Protein AF-A0A0C2XY47-F1 (afdb_monomer)

Structure (mmCIF, N/CA/C/O backbone):
data_AF-A0A0C2XY47-F1
#
_entry.id   AF-A0A0C2XY47-F1
#
loop_
_atom_site.group_PDB
_atom_site.id
_atom_site.type_symbol
_atom_site.label_atom_id
_atom_site.label_alt_id
_atom_site.label_comp_id
_atom_site.label_asym_id
_atom_site.label_entity_id
_atom_site.label_seq_id
_atom_site.pdbx_PDB_ins_code
_atom_site.Cartn_x
_atom_site.Cartn_y
_atom_site.Cartn_z
_atom_site.occupancy
_atom_site.B_iso_or_equiv
_atom_site.auth_seq_id
_atom_site.auth_comp_id
_atom_site.auth_asym_id
_atom_site.auth_atom_id
_atom_site.pdbx_PDB_model_num
ATOM 1 N N . ILE A 1 1 ? -16.224 9.967 3.431 1.00 49.97 1 ILE A N 1
ATOM 2 C CA . ILE A 1 1 ? -15.296 9.088 4.176 1.00 49.97 1 ILE A CA 1
ATOM 3 C C . ILE A 1 1 ? -13.904 9.378 3.634 1.00 49.97 1 ILE A C 1
ATOM 5 O O . ILE A 1 1 ? -13.739 9.328 2.424 1.00 49.97 1 ILE A O 1
ATOM 9 N N . ALA A 1 2 ? -12.981 9.859 4.464 1.00 64.94 2 ALA A N 1
ATOM 10 C CA .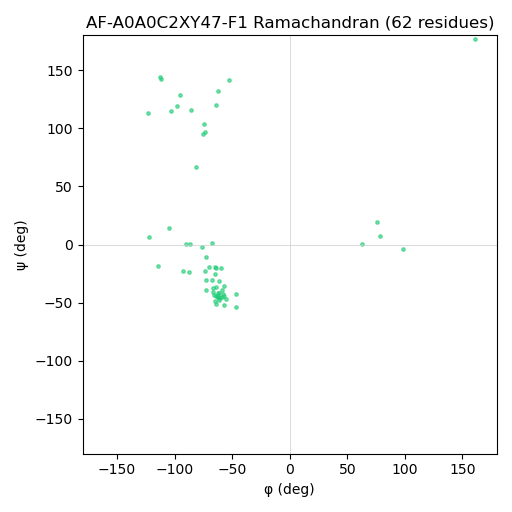 ALA A 1 2 ? -11.612 10.127 4.031 1.00 64.94 2 ALA A CA 1
ATOM 11 C C . ALA A 1 2 ? -10.765 8.925 4.443 1.00 64.94 2 ALA A C 1
ATOM 13 O O . ALA A 1 2 ? -10.712 8.595 5.628 1.00 64.94 2 ALA A O 1
ATOM 14 N N . ASP A 1 3 ? -10.169 8.251 3.467 1.00 84.69 3 ASP A N 1
ATOM 15 C CA . ASP A 1 3 ? -9.144 7.255 3.737 1.00 84.69 3 ASP A CA 1
ATOM 16 C C . ASP A 1 3 ? -7.858 7.996 4.114 1.00 84.69 3 ASP A C 1
ATOM 18 O O . ASP A 1 3 ? -7.190 8.599 3.276 1.00 84.69 3 ASP A O 1
ATOM 22 N N . GLN A 1 4 ? -7.565 8.004 5.409 1.00 91.69 4 GLN A N 1
ATOM 23 C CA . GLN A 1 4 ? -6.380 8.643 5.973 1.00 91.69 4 GLN A CA 1
ATOM 24 C C . GLN A 1 4 ? -5.075 7.907 5.619 1.00 91.69 4 GLN A C 1
ATOM 26 O O . GLN A 1 4 ? -4.008 8.509 5.715 1.00 91.69 4 GLN A O 1
ATOM 31 N N . ASP A 1 5 ? -5.1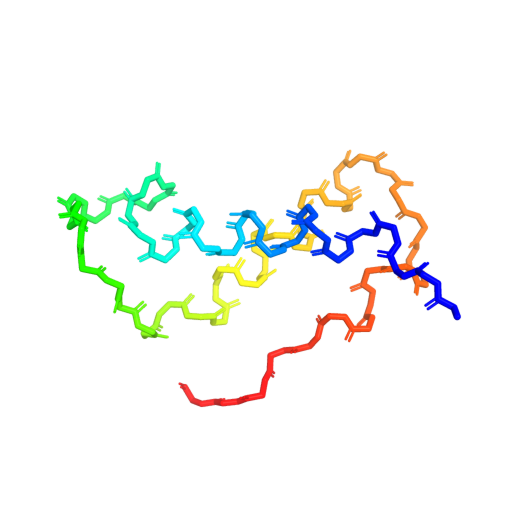48 6.634 5.214 1.00 95.00 5 ASP A N 1
ATOM 32 C CA . ASP A 1 5 ? -3.983 5.826 4.834 1.00 95.00 5 ASP A CA 1
ATOM 33 C C . ASP A 1 5 ? -3.701 5.892 3.331 1.00 95.00 5 ASP A C 1
ATOM 35 O O . ASP A 1 5 ? -2.559 5.702 2.912 1.00 95.00 5 ASP A O 1
ATOM 39 N N . GLY A 1 6 ? -4.718 6.221 2.530 1.00 94.69 6 GLY A N 1
ATOM 40 C CA . GLY A 1 6 ? -4.642 6.330 1.074 1.00 94.69 6 GLY A CA 1
ATOM 41 C C . GLY A 1 6 ? -3.431 7.123 0.562 1.00 94.69 6 GLY A C 1
ATOM 42 O O . GLY A 1 6 ? -2.662 6.567 -0.225 1.00 94.69 6 GLY A O 1
ATOM 43 N N . PRO A 1 7 ? -3.192 8.374 1.017 1.00 95.75 7 PRO A N 1
ATOM 44 C CA . PRO A 1 7 ? -2.025 9.152 0.593 1.00 95.75 7 PRO A CA 1
ATOM 45 C C . PRO A 1 7 ? -0.695 8.444 0.875 1.00 95.75 7 PRO A C 1
ATOM 47 O O . PRO A 1 7 ? 0.160 8.350 0.001 1.00 95.75 7 PRO A O 1
ATOM 50 N N . LYS A 1 8 ? -0.550 7.854 2.065 1.00 95.50 8 LYS A N 1
ATOM 51 C CA . LYS A 1 8 ? 0.671 7.153 2.469 1.00 95.50 8 LYS A CA 1
ATOM 52 C C . LYS A 1 8 ? 0.916 5.882 1.653 1.00 95.50 8 LYS A C 1
ATOM 54 O O . LYS A 1 8 ? 2.055 5.595 1.282 1.00 95.50 8 LYS A O 1
ATOM 59 N N . VAL A 1 9 ? -0.143 5.117 1.384 1.00 96.06 9 VAL A N 1
ATOM 60 C CA . VAL A 1 9 ? -0.068 3.918 0.540 1.00 96.06 9 VAL A CA 1
ATOM 61 C C . VAL A 1 9 ? 0.321 4.295 -0.884 1.00 96.06 9 VAL A C 1
ATOM 63 O O . VAL A 1 9 ? 1.200 3.650 -1.450 1.00 96.06 9 VAL A O 1
ATOM 66 N N . ALA A 1 10 ? -0.279 5.351 -1.440 1.00 95.00 10 ALA A N 1
ATOM 67 C CA . ALA A 1 10 ? 0.049 5.845 -2.773 1.00 95.00 10 ALA A CA 1
ATOM 68 C C . ALA A 1 10 ? 1.517 6.288 -2.873 1.00 95.00 10 ALA A C 1
ATOM 70 O O . ALA A 1 10 ? 2.206 5.869 -3.803 1.00 95.00 10 ALA A O 1
ATOM 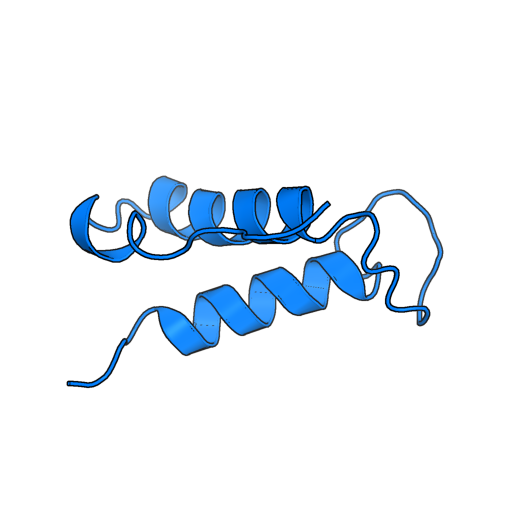71 N N . ASP A 1 11 ? 2.013 7.051 -1.894 1.00 94.25 11 ASP A N 1
ATOM 72 C CA . ASP A 1 11 ? 3.410 7.495 -1.857 1.00 94.25 11 ASP A CA 1
ATOM 73 C C . ASP A 1 11 ? 4.370 6.301 -1.882 1.00 94.25 11 ASP A C 1
ATOM 75 O O . ASP A 1 11 ? 5.233 6.211 -2.755 1.00 94.25 11 ASP A O 1
ATOM 79 N N . LYS A 1 12 ? 4.174 5.327 -0.983 1.00 94.31 12 LYS A N 1
ATOM 80 C CA . LYS A 1 12 ? 5.024 4.127 -0.908 1.00 94.31 12 LYS A CA 1
ATOM 81 C C . LYS A 1 12 ? 4.932 3.258 -2.161 1.00 94.31 12 LYS A C 1
ATOM 83 O O . LYS A 1 12 ? 5.932 2.674 -2.576 1.00 94.31 12 LYS A O 1
ATOM 88 N N . PHE A 1 13 ? 3.748 3.167 -2.760 1.00 93.69 13 PHE A N 1
ATOM 89 C CA . PHE A 1 13 ? 3.521 2.415 -3.988 1.00 93.69 13 PHE A CA 1
ATOM 90 C C . PHE A 1 13 ? 4.300 3.018 -5.167 1.00 93.69 13 PHE A C 1
ATOM 92 O O . PHE A 1 13 ? 5.060 2.309 -5.827 1.00 93.69 13 PHE A O 1
ATOM 99 N N . TYR A 1 14 ? 4.172 4.327 -5.409 1.00 91.06 14 TYR A N 1
ATOM 100 C CA . TYR A 1 14 ? 4.880 4.990 -6.509 1.00 91.06 14 TYR A CA 1
ATOM 101 C C . TYR A 1 14 ? 6.385 5.155 -6.243 1.00 91.06 14 TYR A C 1
ATOM 103 O O . TYR A 1 14 ? 7.180 5.075 -7.181 1.00 91.06 14 TYR A O 1
ATOM 111 N N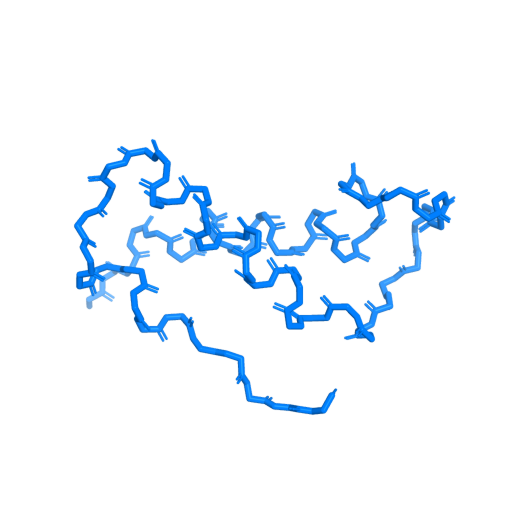 . GLU A 1 15 ? 6.805 5.306 -4.985 1.00 89.75 15 GLU A N 1
ATOM 112 C CA . GLU A 1 15 ? 8.218 5.246 -4.579 1.00 89.75 15 GLU A CA 1
ATOM 113 C C . GLU A 1 15 ? 8.847 3.895 -4.965 1.00 89.75 15 GLU A C 1
ATOM 115 O O . GLU A 1 15 ? 9.947 3.850 -5.520 1.00 89.75 15 GLU A O 1
ATOM 120 N N . TYR A 1 16 ? 8.124 2.790 -4.752 1.00 89.38 16 TYR A N 1
ATOM 121 C CA . TYR A 1 16 ? 8.581 1.464 -5.164 1.00 89.38 16 TYR A CA 1
ATOM 122 C C . TYR A 1 16 ? 8.681 1.341 -6.691 1.00 89.38 16 TYR A C 1
ATOM 124 O O . TYR A 1 16 ? 9.704 0.904 -7.214 1.00 89.38 16 TYR A O 1
ATOM 132 N N . LEU A 1 17 ? 7.636 1.757 -7.415 1.00 87.44 17 LEU A N 1
ATOM 133 C CA . LEU A 1 17 ? 7.574 1.632 -8.875 1.00 87.44 17 LEU A CA 1
ATOM 134 C C . LEU A 1 17 ? 8.575 2.519 -9.623 1.00 87.44 17 LEU A C 1
ATOM 136 O O . LEU A 1 17 ? 9.012 2.161 -10.710 1.00 87.44 17 LEU A O 1
ATOM 140 N N . SER A 1 18 ? 8.924 3.677 -9.064 1.00 84.25 18 SER A N 1
ATOM 141 C CA . SER A 1 18 ? 9.881 4.614 -9.670 1.00 84.25 18 SER A CA 1
ATOM 142 C C . SER A 1 18 ? 11.348 4.182 -9.531 1.00 84.25 18 SER A C 1
ATOM 144 O O . SER A 1 18 ? 12.238 4.880 -10.024 1.00 84.25 18 SER A O 1
ATOM 146 N N . GLY A 1 19 ? 11.611 3.052 -8.862 1.00 72.81 19 GLY A N 1
ATOM 147 C CA . GLY A 1 19 ? 12.964 2.565 -8.596 1.00 72.81 19 GLY A CA 1
ATOM 148 C C . GLY A 1 19 ? 13.667 3.290 -7.444 1.00 72.81 19 GLY A C 1
ATOM 149 O O . GLY A 1 19 ? 14.845 3.043 -7.209 1.00 72.81 19 GLY A O 1
ATOM 150 N N . ALA A 1 20 ? 12.973 4.160 -6.697 1.00 61.84 20 ALA A N 1
ATOM 151 C CA . ALA A 1 20 ? 13.530 4.798 -5.500 1.00 61.84 20 ALA A CA 1
ATOM 152 C C . ALA A 1 20 ? 13.627 3.826 -4.305 1.00 61.84 20 ALA A C 1
ATOM 154 O O . ALA A 1 20 ? 14.447 4.034 -3.413 1.00 61.84 20 ALA A O 1
ATOM 155 N N . GLY A 1 21 ? 12.823 2.753 -4.308 1.00 52.91 21 GLY A N 1
ATOM 156 C CA . GLY A 1 21 ? 12.806 1.714 -3.268 1.00 52.91 21 GLY A CA 1
ATOM 157 C C . GLY A 1 21 ? 13.078 0.281 -3.750 1.00 52.91 21 GLY A C 1
ATOM 158 O O . GLY A 1 21 ? 12.925 -0.650 -2.961 1.00 52.91 21 GLY A O 1
ATOM 159 N N . GLY A 1 22 ? 13.431 0.083 -5.026 1.00 53.56 22 GLY A N 1
ATOM 160 C CA . GLY A 1 22 ? 13.700 -1.230 -5.626 1.00 53.56 22 GLY A CA 1
ATOM 161 C C . GLY A 1 22 ? 15.176 -1.412 -5.994 1.00 53.56 22 GLY A C 1
ATOM 162 O O . GLY A 1 22 ? 15.811 -0.480 -6.472 1.00 53.56 22 GLY A O 1
ATOM 163 N N . ASP A 1 23 ? 15.702 -2.624 -5.812 1.00 55.38 23 ASP A N 1
ATOM 164 C CA . ASP A 1 23 ? 17.118 -3.000 -6.021 1.00 55.38 23 ASP A CA 1
ATOM 165 C C . ASP A 1 23 ? 17.581 -2.968 -7.501 1.00 55.38 23 ASP A C 1
ATOM 167 O O . ASP A 1 23 ? 18.722 -3.299 -7.806 1.00 55.38 23 ASP A O 1
ATOM 171 N N . ASP A 1 24 ? 16.703 -2.592 -8.438 1.00 56.88 24 ASP A N 1
ATOM 172 C CA . ASP A 1 24 ? 16.888 -2.804 -9.885 1.00 56.88 24 ASP A CA 1
ATOM 173 C C . ASP A 1 24 ? 17.611 -1.653 -10.616 1.00 56.88 24 ASP A C 1
ATOM 175 O O . ASP A 1 24 ? 17.807 -1.690 -11.826 1.00 56.88 24 ASP A O 1
ATOM 179 N N . GLY A 1 25 ? 18.021 -0.589 -9.916 1.00 55.38 25 GLY A N 1
ATOM 180 C CA . GLY A 1 25 ? 18.835 0.494 -10.499 1.00 55.38 25 GLY A CA 1
ATOM 181 C C . GLY A 1 25 ? 18.181 1.289 -11.648 1.00 55.38 25 GLY A C 1
ATOM 182 O O . GLY A 1 25 ? 18.783 2.233 -12.162 1.00 55.38 25 GLY A O 1
ATOM 183 N N . SER A 1 26 ? 16.945 0.963 -12.034 1.00 56.53 26 SER A N 1
ATOM 184 C CA . SER A 1 26 ? 16.170 1.614 -13.087 1.00 56.53 26 SER A CA 1
ATOM 185 C C . SER A 1 26 ? 15.517 2.897 -12.564 1.00 56.53 26 SER A C 1
ATOM 187 O O . SER A 1 26 ? 14.296 2.992 -12.425 1.00 56.53 26 SER A O 1
ATOM 189 N N . GLN A 1 27 ? 16.332 3.900 -12.230 1.00 60.34 27 GLN A N 1
ATOM 190 C CA . GLN A 1 27 ? 15.811 5.202 -11.819 1.00 60.34 27 GLN A CA 1
ATOM 191 C C . GLN A 1 27 ? 15.053 5.861 -12.981 1.00 60.34 27 GLN A C 1
ATOM 193 O O . GLN A 1 27 ? 15.623 6.129 -14.038 1.00 60.34 27 GLN A O 1
ATOM 198 N N . GLY A 1 28 ? 13.764 6.144 -12.771 1.00 60.38 28 GLY A N 1
ATOM 199 C CA . GLY A 1 28 ? 12.961 6.982 -13.669 1.00 60.38 28 GLY A CA 1
ATOM 200 C C . GLY A 1 28 ? 12.068 6.253 -14.679 1.00 60.38 28 GLY A C 1
ATOM 201 O O . GLY A 1 28 ? 11.287 6.922 -15.354 1.00 60.38 28 GLY A O 1
ATOM 202 N N . ILE A 1 29 ? 12.108 4.918 -14.762 1.00 65.31 29 ILE A N 1
ATOM 203 C CA . ILE A 1 29 ? 11.123 4.138 -15.531 1.00 65.31 29 ILE A CA 1
ATOM 204 C C . ILE A 1 29 ? 10.137 3.509 -14.551 1.00 65.31 29 ILE A C 1
ATOM 206 O O . ILE A 1 29 ? 10.509 2.653 -13.756 1.00 65.31 29 ILE A O 1
ATOM 210 N N . ILE A 1 30 ? 8.867 3.917 -14.627 1.00 71.06 30 ILE A N 1
ATOM 211 C CA . ILE A 1 30 ? 7.784 3.232 -13.916 1.00 71.06 30 ILE A CA 1
ATOM 212 C C . ILE A 1 30 ? 7.520 1.913 -14.649 1.00 71.06 30 ILE A C 1
ATOM 214 O O . ILE A 1 30 ? 6.821 1.890 -15.662 1.00 71.06 30 ILE A O 1
ATOM 218 N N . SER A 1 31 ? 8.102 0.818 -14.158 1.00 69.44 31 SER A N 1
ATOM 219 C CA . SER A 1 31 ? 7.726 -0.534 -14.584 1.00 69.44 31 SER A CA 1
ATOM 220 C C . SER A 1 31 ? 6.540 -0.994 -13.742 1.00 69.44 31 SER A C 1
ATOM 222 O O . SER A 1 31 ? 6.643 -1.147 -12.525 1.00 69.44 31 SER A O 1
ATOM 224 N N . ILE A 1 32 ? 5.397 -1.213 -14.394 1.00 80.25 32 ILE A N 1
ATOM 225 C CA . ILE A 1 32 ? 4.197 -1.762 -13.750 1.00 80.25 32 ILE A CA 1
ATOM 226 C C . ILE A 1 32 ? 4.328 -3.255 -13.431 1.00 80.25 32 ILE A C 1
ATOM 228 O O . ILE A 1 32 ? 3.532 -3.758 -12.649 1.00 80.25 32 ILE A O 1
ATOM 232 N N . ASP A 1 33 ? 5.356 -3.941 -13.944 1.00 84.12 33 ASP A N 1
ATOM 233 C CA . ASP A 1 33 ? 5.588 -5.382 -13.734 1.00 84.12 33 ASP A CA 1
ATOM 234 C C . ASP A 1 33 ? 5.746 -5.735 -12.244 1.00 84.12 33 ASP A C 1
ATOM 236 O O . ASP A 1 33 ? 5.560 -6.874 -11.813 1.00 84.12 33 ASP A O 1
ATOM 240 N N . HIS A 1 34 ? 6.068 -4.735 -11.422 1.00 86.75 34 HIS A N 1
ATOM 241 C CA . HIS A 1 34 ? 6.220 -4.870 -9.983 1.00 86.75 34 HIS A CA 1
ATOM 242 C C . HIS A 1 34 ? 5.053 -4.287 -9.171 1.00 86.75 34 HIS A C 1
ATOM 244 O O . HIS A 1 34 ? 5.179 -4.162 -7.951 1.00 86.75 34 HIS A O 1
ATOM 250 N N . SER A 1 35 ? 3.898 -3.975 -9.773 1.00 90.75 35 SER A N 1
ATOM 251 C CA . SER A 1 35 ? 2.755 -3.368 -9.066 1.00 90.75 35 SER A CA 1
ATOM 252 C C . SER A 1 35 ? 2.223 -4.209 -7.909 1.00 90.75 35 SER A C 1
ATOM 254 O O . SER A 1 35 ? 1.920 -3.666 -6.844 1.00 90.75 35 SER A O 1
ATOM 256 N N . ALA A 1 36 ? 2.169 -5.536 -8.055 1.00 92.94 36 ALA A N 1
ATOM 257 C CA . ALA A 1 36 ? 1.765 -6.419 -6.961 1.00 92.94 36 ALA A CA 1
ATOM 258 C C . ALA A 1 36 ? 2.725 -6.309 -5.760 1.00 92.94 36 ALA A C 1
ATOM 260 O O . ALA A 1 36 ? 2.302 -6.244 -4.603 1.00 92.94 36 ALA A O 1
ATOM 261 N N . ARG A 1 37 ? 4.034 -6.236 -6.039 1.00 92.19 37 ARG A N 1
ATOM 262 C CA . ARG A 1 37 ? 5.083 -6.115 -5.020 1.00 92.19 37 ARG A CA 1
ATOM 263 C C . ARG A 1 37 ? 5.111 -4.720 -4.395 1.00 92.19 37 ARG A C 1
ATOM 265 O O . ARG A 1 37 ? 5.258 -4.612 -3.179 1.00 92.19 37 ARG A O 1
ATOM 272 N N . ALA A 1 38 ? 4.898 -3.681 -5.196 1.00 92.94 38 ALA A N 1
ATOM 273 C CA . ALA A 1 38 ? 4.764 -2.307 -4.731 1.00 92.94 38 ALA A CA 1
ATOM 274 C C . ALA A 1 38 ? 3.606 -2.170 -3.732 1.00 92.94 38 ALA A C 1
ATOM 276 O O . ALA A 1 38 ? 3.780 -1.592 -2.658 1.00 92.94 38 ALA A O 1
ATOM 277 N N . LEU A 1 39 ? 2.444 -2.767 -4.033 1.00 95.69 39 LEU A N 1
ATOM 278 C CA . LEU A 1 39 ? 1.307 -2.741 -3.113 1.00 95.69 39 LEU A CA 1
ATOM 279 C C . LEU A 1 39 ? 1.598 -3.515 -1.828 1.00 95.69 39 LEU A C 1
ATOM 281 O O . LEU A 1 39 ? 1.299 -3.028 -0.738 1.00 95.69 39 LEU A O 1
ATOM 285 N N . HIS A 1 40 ? 2.215 -4.695 -1.945 1.00 95.31 40 HIS A N 1
ATOM 286 C CA . HIS A 1 40 ? 2.636 -5.471 -0.783 1.00 95.31 40 HIS A CA 1
ATOM 287 C C . HIS A 1 40 ? 3.547 -4.652 0.142 1.00 95.31 40 HIS A C 1
ATOM 289 O O . HIS A 1 40 ? 3.304 -4.608 1.347 1.00 95.31 40 HIS A O 1
ATOM 295 N N . TYR A 1 41 ? 4.544 -3.955 -0.412 1.00 95.31 41 TYR A N 1
ATOM 296 C CA . TYR A 1 41 ? 5.450 -3.098 0.353 1.00 95.31 41 TYR A CA 1
ATOM 297 C C . TYR A 1 41 ? 4.715 -1.934 1.038 1.00 95.31 41 TYR A C 1
ATOM 299 O O . TYR A 1 41 ? 4.903 -1.691 2.233 1.00 95.31 41 TYR A O 1
ATOM 307 N N . ALA A 1 42 ? 3.823 -1.255 0.312 1.00 96.12 42 ALA A N 1
ATOM 308 C CA . ALA A 1 42 ? 3.036 -0.152 0.853 1.00 96.12 42 ALA A CA 1
ATOM 309 C C . ALA A 1 42 ? 2.136 -0.600 2.022 1.00 96.12 42 ALA A C 1
ATOM 311 O O . ALA A 1 42 ? 2.168 0.004 3.095 1.00 96.12 42 ALA A O 1
ATOM 312 N N . VAL A 1 43 ? 1.405 -1.708 1.869 1.00 96.75 43 VAL A N 1
ATOM 313 C CA . VAL A 1 43 ? 0.548 -2.279 2.924 1.00 96.75 43 VAL A CA 1
ATOM 314 C C . VAL A 1 43 ? 1.370 -2.804 4.106 1.00 96.75 43 VAL A C 1
ATOM 316 O O . VAL A 1 43 ? 0.984 -2.627 5.265 1.00 96.75 43 VAL A O 1
ATOM 319 N N . GLN A 1 44 ? 2.532 -3.405 3.841 1.00 96.62 44 GLN A N 1
ATOM 320 C CA . GLN A 1 44 ? 3.437 -3.883 4.884 1.00 96.62 44 GLN A CA 1
ATOM 321 C C . GLN A 1 44 ? 3.933 -2.733 5.774 1.00 96.62 44 GLN A C 1
ATOM 323 O O . GLN A 1 44 ? 4.113 -2.951 6.972 1.00 96.62 44 GLN A O 1
ATOM 328 N N . SER A 1 45 ? 4.085 -1.514 5.242 1.00 96.12 45 SER A N 1
ATOM 329 C CA . SER A 1 45 ? 4.432 -0.338 6.056 1.00 96.12 45 SER A CA 1
ATOM 330 C C . SER A 1 45 ? 3.357 -0.018 7.106 1.00 96.12 45 SER A C 1
ATOM 332 O O . SER A 1 45 ? 3.681 0.123 8.284 1.00 96.12 45 SER A O 1
ATOM 334 N N . LEU A 1 46 ? 2.073 -0.037 6.723 1.00 96.50 46 LEU A N 1
ATOM 335 C CA . LEU A 1 46 ? 0.950 0.167 7.648 1.00 96.50 46 LEU A CA 1
ATOM 336 C C . LEU A 1 46 ? 0.895 -0.931 8.715 1.00 96.50 46 LEU A C 1
ATOM 338 O O . LEU A 1 46 ? 0.684 -0.659 9.899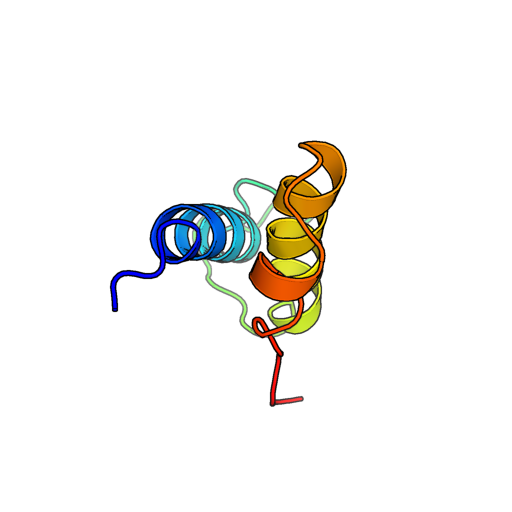 1.00 96.50 46 LEU A O 1
ATOM 342 N N . ARG A 1 47 ? 1.130 -2.183 8.310 1.00 96.06 47 ARG A N 1
ATOM 343 C CA . ARG A 1 47 ? 1.182 -3.318 9.235 1.00 96.06 47 ARG A CA 1
ATOM 344 C C . ARG A 1 47 ? 2.309 -3.167 10.259 1.00 96.06 47 ARG A C 1
ATOM 346 O O 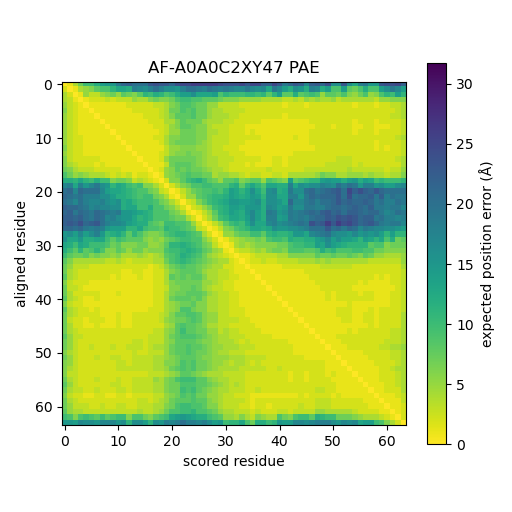. ARG A 1 47 ? 2.080 -3.419 11.440 1.00 96.06 47 ARG A O 1
ATOM 353 N N . SER A 1 48 ? 3.503 -2.768 9.823 1.00 96.50 48 SER A N 1
ATOM 354 C CA . SER A 1 48 ? 4.665 -2.567 10.701 1.00 96.50 48 SER A CA 1
ATOM 355 C C . SER A 1 48 ? 4.462 -1.424 11.701 1.00 96.50 48 SER A C 1
ATOM 357 O O . SER A 1 48 ? 5.045 -1.445 12.781 1.00 96.50 48 SER A O 1
ATOM 359 N N . GLU A 1 49 ? 3.600 -0.462 11.379 1.00 95.94 49 GLU A N 1
ATOM 360 C CA . GLU A 1 49 ? 3.224 0.650 12.260 1.00 95.94 49 GLU A CA 1
ATOM 361 C C . GLU A 1 49 ? 2.067 0.321 13.215 1.00 95.94 49 GLU A C 1
ATOM 363 O O . GLU A 1 49 ? 1.644 1.170 13.998 1.00 95.94 49 GLU A O 1
ATOM 368 N N . GLY A 1 50 ? 1.541 -0.906 13.170 1.00 96.75 50 GLY A N 1
ATOM 369 C CA . GLY A 1 50 ? 0.443 -1.333 14.036 1.00 96.75 50 GLY A CA 1
ATOM 370 C 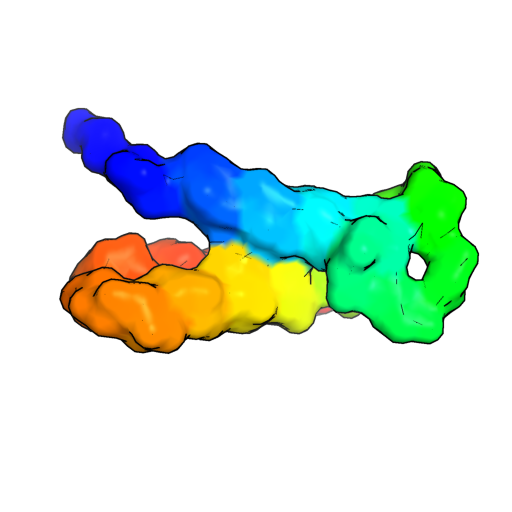C . GLY A 1 50 ? -0.922 -0.778 13.626 1.00 96.75 50 GLY A C 1
ATOM 371 O O . GLY A 1 50 ? -1.848 -0.771 14.440 1.00 96.75 50 GLY A O 1
ATOM 372 N N . VAL A 1 51 ? -1.080 -0.329 12.376 1.00 96.44 51 VAL A N 1
ATOM 373 C CA . VAL A 1 51 ? -2.380 0.110 11.859 1.00 96.44 51 VAL A CA 1
ATOM 374 C C . VAL A 1 51 ? -3.367 -1.074 11.885 1.00 96.44 51 VAL A C 1
ATOM 376 O O . VAL A 1 51 ? -3.021 -2.171 11.428 1.00 96.44 51 VAL A O 1
ATOM 379 N N . PRO A 1 52 ? -4.602 -0.889 12.402 1.00 95.31 52 PRO A N 1
ATOM 380 C CA . PRO A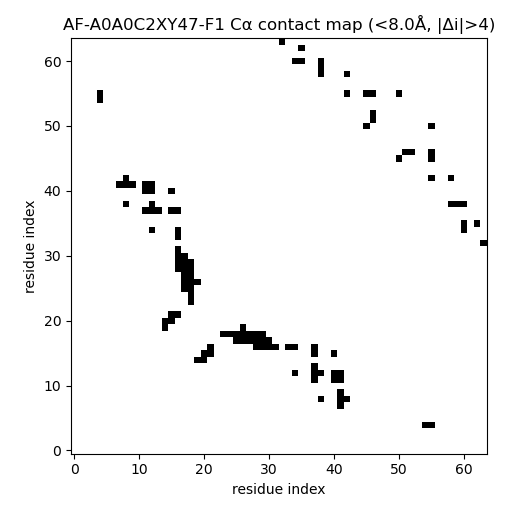 1 52 ? -5.605 -1.949 12.467 1.00 95.31 52 PRO A CA 1
ATOM 381 C C . PRO A 1 52 ? -5.857 -2.627 11.118 1.00 95.31 52 PRO A C 1
ATOM 383 O O . PRO A 1 52 ? -5.952 -1.961 10.089 1.00 95.31 52 PRO A O 1
ATOM 386 N N . LEU A 1 53 ? -6.047 -3.950 11.148 1.00 94.56 53 LEU A N 1
ATOM 387 C CA . LEU A 1 53 ? -6.278 -4.798 9.971 1.00 94.56 53 LEU A CA 1
ATOM 388 C C . LEU A 1 53 ? -7.326 -4.218 9.005 1.00 94.56 53 LEU A C 1
ATOM 390 O O . LEU A 1 53 ? -7.112 -4.210 7.795 1.00 94.56 53 LEU A O 1
ATOM 394 N N . GLN A 1 54 ? -8.438 -3.680 9.525 1.00 94.62 54 GLN A N 1
ATOM 395 C CA . GLN A 1 54 ? -9.534 -3.171 8.689 1.00 94.62 54 GLN A CA 1
ATOM 396 C C . GLN A 1 54 ? -9.140 -1.975 7.812 1.00 94.62 54 GLN A C 1
ATOM 398 O O . GLN A 1 54 ? -9.836 -1.686 6.843 1.00 94.62 54 GLN A O 1
ATOM 403 N N . ARG A 1 55 ? -8.057 -1.270 8.157 1.00 94.69 55 ARG A N 1
ATOM 404 C CA . AR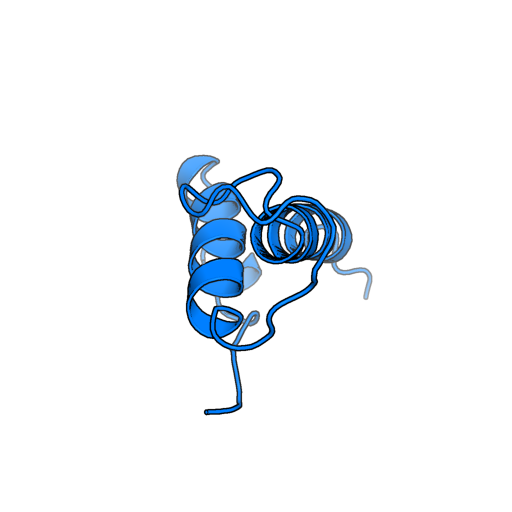G A 1 55 ? -7.607 -0.077 7.435 1.00 94.69 55 ARG A CA 1
ATOM 405 C C . ARG A 1 55 ? -6.686 -0.396 6.267 1.00 94.69 55 ARG A C 1
ATOM 407 O O . ARG A 1 55 ? -6.639 0.391 5.337 1.00 94.69 55 ARG A O 1
ATOM 414 N N . TRP A 1 56 ? -5.999 -1.539 6.279 1.00 94.19 56 TRP A N 1
ATOM 415 C CA . TRP A 1 56 ? -5.063 -1.886 5.207 1.00 94.19 56 TRP A CA 1
ATOM 416 C C . TRP A 1 56 ? -5.465 -3.100 4.360 1.00 94.19 56 TRP A C 1
ATOM 418 O O . TRP A 1 56 ? -4.998 -3.228 3.234 1.00 94.19 56 TRP A O 1
ATOM 428 N N . VAL A 1 57 ? -6.376 -3.957 4.838 1.00 94.56 57 VAL A N 1
ATOM 429 C CA . VAL A 1 57 ? -6.970 -5.046 4.031 1.00 94.56 57 VAL A CA 1
ATOM 430 C C . VAL A 1 57 ? -7.667 -4.574 2.744 1.00 94.56 57 VAL A C 1
ATOM 432 O O . VAL A 1 57 ? -7.584 -5.300 1.755 1.00 94.56 57 VAL A O 1
ATOM 435 N N . PRO A 1 58 ? -8.338 -3.402 2.695 1.00 94.50 58 PRO A N 1
ATOM 436 C CA . PRO A 1 58 ? -9.012 -2.952 1.473 1.00 94.50 58 PRO A CA 1
ATOM 437 C C . PRO A 1 58 ? -8.076 -2.654 0.294 1.00 94.50 58 PRO A C 1
ATOM 439 O O . PRO A 1 58 ? -8.537 -2.617 -0.846 1.00 94.50 58 PRO A O 1
ATOM 442 N N . PHE A 1 59 ? -6.779 -2.443 0.539 1.00 95.12 59 PHE A N 1
ATOM 443 C CA . PHE A 1 59 ? -5.799 -2.222 -0.520 1.00 95.12 59 PHE A CA 1
ATOM 444 C C . PHE A 1 59 ? -5.471 -3.548 -1.212 1.00 95.12 59 PHE A C 1
ATOM 446 O O . PHE A 1 59 ? -4.618 -4.315 -0.764 1.00 95.12 59 PHE A O 1
ATOM 453 N N . ILE A 1 60 ? -6.157 -3.813 -2.323 1.00 94.94 60 ILE A N 1
ATOM 454 C CA . ILE A 1 60 ? -5.983 -5.017 -3.138 1.00 94.94 60 ILE A CA 1
ATOM 455 C C . ILE A 1 60 ? -5.384 -4.676 -4.502 1.00 94.94 60 ILE A C 1
ATOM 457 O O . ILE A 1 60 ? -5.691 -3.643 -5.096 1.00 94.94 60 ILE A O 1
ATOM 461 N N . HIS A 1 61 ? -4.534 -5.565 -5.008 1.00 93.50 61 HIS A N 1
ATOM 462 C CA . HIS A 1 61 ? -4.019 -5.485 -6.367 1.00 93.50 61 HIS A CA 1
ATOM 463 C C . HIS A 1 61 ? -4.885 -6.364 -7.271 1.00 93.50 61 HIS A C 1
ATOM 465 O O . HIS A 1 61 ? -5.105 -7.535 -6.962 1.00 93.50 61 HIS A O 1
ATOM 471 N N . LEU A 1 62 ? -5.370 -5.802 -8.377 1.00 92.19 62 LEU A N 1
ATOM 472 C CA . LEU A 1 62 ? -6.105 -6.519 -9.416 1.00 92.19 62 LEU A CA 1
ATOM 473 C C . LEU A 1 62 ? -5.369 -6.303 -10.740 1.00 92.19 62 LEU A C 1
ATOM 475 O O . LEU A 1 62 ? -5.316 -5.177 -11.231 1.00 92.19 62 LEU A O 1
ATOM 479 N N . GLY A 1 63 ? -4.789 -7.362 -11.295 1.00 85.62 63 GLY A N 1
ATOM 480 C CA . GLY A 1 63 ? -3.943 -7.283 -12.484 1.00 85.62 63 GLY A CA 1
ATOM 481 C C . GLY A 1 63 ? -3.051 -8.510 -12.631 1.00 85.62 63 GLY A C 1
ATOM 482 O O . GLY A 1 63 ? -3.091 -9.406 -11.782 1.00 85.62 63 GLY A O 1
ATOM 483 N N . GLN A 1 64 ? -2.296 -8.549 -13.729 1.00 64.88 64 GLN A N 1
ATOM 484 C CA . GLN A 1 64 ? -1.192 -9.487 -13.939 1.00 64.88 64 GLN A CA 1
ATOM 485 C C . GLN A 1 64 ? 0.132 -8.770 -13.731 1.00 64.88 64 GLN A C 1
ATOM 487 O O . GLN A 1 64 ? 0.204 -7.596 -14.156 1.00 64.88 64 GLN A O 1
#

Organism: Hebeloma cylindrosporum (NCBI:txid76867)

Foldseek 3Di:
DDLPLVVQLVVQLVCVQQCVPDPPPNHGDRDCVCNQVSNVRSLVVCVVVVNDPVSRVVSDDDDD

pLDDT: mean 84.97, std 14.78, range [49.97, 96.75]

Secondary structure (DSSP, 8-state):
---SSHHHHHHHHHHHHTTSSSTT--TT---GGGHHHHHHHHHHHHHHTT--HHHHTT------

Radius of gyration: 12.1 Å; Cα contacts (8 Å, |Δi|>4): 59; chains: 1; bounding box: 34×20×30 Å

Solvent-accessible surface area (backbone atoms only — not comparable to full-atom values): 3893 Å² total; per-residue (Å²): 137,81,70,84,57,53,65,58,35,51,51,42,23,51,38,30,32,32,26,78,68,39,97,76,76,45,70,77,52,73,51,66,89,46,49,66,57,17,48,51,55,23,44,48,52,45,52,76,70,66,52,59,65,85,76,49,65,79,74,71,82,86,84,128

Mean predicted aligned error: 5.81 Å

Sequence (64 aa):
IADQDGPKVADKFYEYLSGAGGDDGSQGIISIDHSARALHYAVQSLRSEGVPLQRWVPFIHLGQ